Protein AF-A0A316HLT1-F1 (afdb_monomer_lite)

Secondary structure (DSSP, 8-state):
--HHHHHHHHHHHHHHHHHHHHHHHHHHHHHHHTSTTS-HHHHHHHHHHHHHHHHHHTT-HHHHHHTS-HHHHHHHHHHTT--S---HHHHHHT--SS-SSTTSSS------

pLDDT: mean 83.2, std 17.55, range [39.53, 98.31]

Structure (mmCIF, N/CA/C/O backbone):
data_AF-A0A316HLT1-F1
#
_entry.id   AF-A0A316HLT1-F1
#
loop_
_atom_site.group_PDB
_atom_site.id
_atom_site.type_symbol
_atom_site.label_atom_id
_atom_site.label_alt_id
_atom_site.label_comp_id
_atom_site.label_asym_id
_atom_site.label_entity_id
_atom_site.label_seq_id
_atom_site.pdbx_PDB_ins_code
_atom_site.Cartn_x
_atom_site.Cartn_y
_atom_site.Cartn_z
_atom_site.occupancy
_atom_site.B_iso_or_equiv
_atom_site.auth_seq_id
_atom_site.auth_comp_id
_atom_site.auth_asym_id
_atom_site.auth_atom_id
_atom_site.pdbx_PDB_model_num
ATOM 1 N N . MET A 1 1 ? 19.687 -13.372 -23.564 1.00 59.62 1 MET A N 1
ATOM 2 C CA . MET A 1 1 ? 18.505 -12.841 -22.851 1.00 59.62 1 MET A CA 1
ATOM 3 C C . MET A 1 1 ? 18.737 -11.346 -22.717 1.00 59.62 1 MET A C 1
ATOM 5 O O . MET A 1 1 ? 19.839 -10.997 -22.316 1.00 59.62 1 MET A O 1
ATOM 9 N N . SER A 1 2 ? 17.829 -10.488 -23.191 1.00 80.56 2 SER A N 1
ATOM 10 C CA . SER A 1 2 ? 18.039 -9.032 -23.139 1.00 80.56 2 SER A CA 1
ATOM 11 C C . SER A 1 2 ? 17.983 -8.531 -21.693 1.00 80.56 2 SER A C 1
ATOM 13 O O . SER A 1 2 ? 17.248 -9.095 -20.883 1.00 80.56 2 SER A O 1
ATOM 15 N N . ASP A 1 3 ? 18.750 -7.485 -21.382 1.00 82.88 3 ASP A N 1
ATOM 16 C CA . ASP A 1 3 ? 18.787 -6.851 -20.053 1.00 82.88 3 ASP A CA 1
ATOM 17 C C . ASP A 1 3 ? 17.379 -6.413 -19.604 1.00 82.88 3 ASP A C 1
ATOM 19 O O . ASP A 1 3 ? 16.953 -6.685 -18.484 1.00 82.88 3 ASP A O 1
ATOM 23 N N . ASP A 1 4 ? 16.581 -5.901 -20.545 1.00 83.25 4 ASP A N 1
ATOM 24 C CA . ASP A 1 4 ? 15.175 -5.546 -20.333 1.00 83.25 4 ASP A CA 1
ATOM 25 C C . ASP A 1 4 ? 14.346 -6.689 -19.729 1.00 83.25 4 ASP A C 1
ATOM 27 O O . ASP A 1 4 ? 13.544 -6.464 -18.823 1.00 83.25 4 ASP A O 1
ATOM 31 N N . PHE A 1 5 ? 14.531 -7.929 -20.199 1.00 86.69 5 PHE A N 1
ATOM 32 C CA . PHE A 1 5 ? 13.765 -9.070 -19.692 1.00 86.69 5 PHE A CA 1
ATOM 33 C C . PHE A 1 5 ? 14.076 -9.346 -18.218 1.00 86.69 5 PHE A C 1
ATOM 35 O O . PHE A 1 5 ? 13.162 -9.628 -17.440 1.00 86.69 5 PHE A O 1
ATOM 42 N N . LEU A 1 6 ? 15.350 -9.244 -17.825 1.00 86.06 6 LEU A N 1
ATOM 43 C CA . LEU A 1 6 ? 15.760 -9.414 -16.432 1.00 86.06 6 LEU A CA 1
ATOM 44 C C . LEU A 1 6 ? 15.122 -8.336 -15.551 1.00 86.06 6 LEU A C 1
ATOM 46 O O . LEU A 1 6 ? 14.538 -8.672 -14.525 1.00 86.06 6 LEU A O 1
ATOM 50 N N . ARG A 1 7 ? 15.113 -7.073 -15.998 1.00 82.62 7 ARG A N 1
ATOM 51 C CA . ARG A 1 7 ? 14.468 -5.966 -15.269 1.00 82.62 7 ARG A CA 1
ATOM 52 C C . ARG A 1 7 ? 12.968 -6.151 -15.103 1.00 82.62 7 ARG A C 1
ATOM 54 O O . ARG A 1 7 ? 12.434 -5.916 -14.020 1.00 82.62 7 ARG A O 1
ATOM 61 N N . TYR A 1 8 ? 12.277 -6.617 -16.142 1.00 87.56 8 TYR A N 1
ATOM 62 C CA . TYR A 1 8 ? 10.859 -6.951 -16.018 1.00 87.56 8 TYR A CA 1
ATOM 63 C C . TYR A 1 8 ? 10.627 -8.090 -15.022 1.00 87.56 8 TYR A C 1
ATOM 65 O O . TYR A 1 8 ? 9.701 -8.002 -14.219 1.00 87.56 8 TYR A O 1
ATOM 73 N N . SER A 1 9 ? 11.467 -9.128 -15.032 1.00 89.69 9 SER A N 1
ATOM 74 C CA . SER A 1 9 ? 11.379 -10.222 -14.059 1.00 89.69 9 SER A CA 1
ATOM 75 C C . SER A 1 9 ? 11.597 -9.724 -12.627 1.00 89.69 9 SER A C 1
ATOM 77 O O . SER A 1 9 ? 10.781 -10.010 -11.755 1.00 89.69 9 SER A O 1
ATOM 79 N N . GLU A 1 10 ? 12.642 -8.927 -12.391 1.00 88.31 10 GLU A N 1
ATOM 80 C CA . GLU A 1 10 ? 12.946 -8.331 -11.082 1.00 88.31 10 GLU A CA 1
ATOM 81 C C . GLU A 1 10 ? 11.789 -7.462 -10.573 1.00 88.31 10 GLU A C 1
ATOM 83 O O . GLU A 1 10 ? 11.400 -7.546 -9.408 1.00 88.31 10 GLU A O 1
ATOM 88 N N . ALA A 1 11 ? 11.188 -6.662 -11.454 1.00 88.50 11 ALA A N 1
ATOM 89 C CA . ALA A 1 11 ? 10.039 -5.836 -11.112 1.00 88.50 11 ALA A CA 1
ATOM 90 C C . ALA A 1 11 ? 8.796 -6.660 -10.760 1.00 88.50 11 ALA A C 1
ATOM 92 O O . ALA A 1 11 ? 8.056 -6.302 -9.843 1.00 88.50 11 ALA A O 1
ATOM 93 N N . LEU A 1 12 ? 8.547 -7.761 -11.475 1.00 91.38 12 LEU A N 1
ATOM 94 C CA . LEU A 1 12 ? 7.443 -8.669 -11.165 1.00 91.38 12 LEU A CA 1
ATOM 95 C C . LEU A 1 12 ? 7.646 -9.350 -9.807 1.00 91.38 12 LEU A C 1
ATOM 97 O O . LEU A 1 12 ? 6.695 -9.424 -9.023 1.00 91.38 12 LEU A O 1
ATOM 101 N N . ASP A 1 13 ? 8.873 -9.777 -9.505 1.00 93.31 13 ASP A N 1
ATOM 102 C CA . ASP A 1 13 ? 9.231 -10.328 -8.197 1.00 93.31 13 ASP A CA 1
ATOM 103 C C . ASP A 1 13 ? 9.024 -9.295 -7.085 1.00 93.31 13 ASP A C 1
ATOM 105 O O . ASP A 1 13 ? 8.455 -9.612 -6.038 1.00 93.31 13 ASP A O 1
ATOM 109 N N . GLU A 1 14 ? 9.418 -8.043 -7.315 1.00 91.75 14 GLU A N 1
ATOM 110 C CA . GLU A 1 14 ? 9.226 -6.964 -6.349 1.00 91.75 14 GLU A CA 1
ATOM 111 C C . GLU A 1 14 ? 7.741 -6.657 -6.115 1.00 91.75 14 GLU A C 1
ATOM 113 O O . GLU A 1 14 ? 7.287 -6.592 -4.971 1.00 91.75 14 GLU A O 1
ATOM 118 N N . ILE A 1 15 ? 6.933 -6.583 -7.179 1.00 93.00 15 ILE A N 1
ATOM 119 C CA . ILE A 1 15 ? 5.473 -6.442 -7.066 1.00 93.00 15 ILE A CA 1
ATOM 120 C C . ILE A 1 15 ? 4.882 -7.603 -6.256 1.00 93.00 15 ILE A C 1
ATOM 122 O O . ILE A 1 15 ? 3.998 -7.391 -5.419 1.00 93.00 15 ILE A O 1
ATOM 126 N N . TRP A 1 16 ? 5.353 -8.831 -6.475 1.00 94.12 16 TRP A N 1
ATOM 127 C CA . TRP A 1 16 ? 4.905 -9.991 -5.710 1.00 94.12 16 TRP A CA 1
ATOM 128 C C . TRP A 1 16 ? 5.277 -9.886 -4.224 1.00 94.12 16 TRP A C 1
ATOM 130 O O . TRP A 1 16 ? 4.423 -10.140 -3.366 1.00 94.12 16 TRP A O 1
ATOM 140 N N . ARG A 1 17 ? 6.500 -9.449 -3.894 1.00 96.62 17 ARG A N 1
ATOM 141 C CA . ARG A 1 17 ? 6.930 -9.212 -2.503 1.00 96.62 17 ARG A CA 1
ATOM 142 C C . ARG A 1 17 ? 6.082 -8.137 -1.826 1.00 96.62 17 ARG A C 1
ATOM 144 O O . ARG A 1 17 ? 5.570 -8.381 -0.734 1.00 96.62 17 ARG A O 1
ATOM 151 N N . LEU A 1 18 ? 5.850 -7.005 -2.491 1.00 95.38 18 LEU A N 1
ATOM 152 C CA . LEU A 1 18 ? 5.008 -5.918 -1.978 1.00 95.38 18 LEU A CA 1
ATOM 153 C C . LEU A 1 18 ? 3.576 -6.391 -1.695 1.00 95.38 18 LEU A C 1
ATOM 155 O O . LEU A 1 18 ? 3.003 -6.069 -0.654 1.00 95.38 18 LEU A O 1
ATOM 159 N N . ARG A 1 19 ? 2.998 -7.212 -2.580 1.00 97.25 19 ARG A N 1
ATOM 160 C CA . ARG A 1 19 ? 1.665 -7.799 -2.364 1.00 97.25 19 ARG A CA 1
ATOM 161 C C . ARG A 1 19 ? 1.624 -8.700 -1.134 1.00 97.25 19 ARG A C 1
ATOM 163 O O . ARG A 1 19 ? 0.667 -8.624 -0.362 1.00 97.25 19 ARG A O 1
ATOM 170 N N . ARG A 1 20 ? 2.650 -9.531 -0.927 1.00 97.88 20 ARG A N 1
ATOM 171 C CA . ARG A 1 20 ? 2.759 -10.373 0.275 1.00 97.88 20 ARG A CA 1
ATOM 172 C C . ARG A 1 20 ? 2.895 -9.539 1.542 1.00 97.88 20 ARG A C 1
ATOM 174 O O . ARG A 1 20 ? 2.230 -9.852 2.526 1.00 97.88 20 ARG A O 1
ATOM 181 N N . LEU A 1 21 ? 3.702 -8.481 1.501 1.00 98.00 21 LEU A N 1
ATOM 182 C CA . LEU A 1 21 ? 3.875 -7.568 2.626 1.00 98.00 21 LEU A CA 1
ATOM 183 C C . LEU A 1 21 ? 2.547 -6.898 3.003 1.00 98.00 21 LEU A C 1
ATOM 185 O O . LEU A 1 21 ? 2.131 -6.973 4.152 1.00 98.00 21 LEU A O 1
ATOM 189 N N . LEU A 1 22 ? 1.817 -6.347 2.029 1.00 97.44 22 LEU A N 1
ATOM 190 C CA . LEU A 1 22 ? 0.502 -5.737 2.263 1.00 97.44 22 LEU A CA 1
ATOM 191 C C . LEU A 1 22 ? -0.516 -6.723 2.850 1.00 97.44 22 LEU A C 1
ATOM 193 O O . LEU A 1 22 ? -1.297 -6.357 3.729 1.00 97.44 22 LEU A O 1
ATOM 197 N N . ALA A 1 23 ? -0.520 -7.975 2.382 1.00 98.06 23 ALA A N 1
ATOM 198 C CA . ALA A 1 23 ? -1.378 -9.013 2.949 1.00 98.06 23 ALA A CA 1
ATOM 199 C C . ALA A 1 23 ? -1.015 -9.317 4.412 1.00 98.06 23 ALA A C 1
ATOM 201 O O . ALA A 1 23 ? -1.909 -9.461 5.244 1.00 98.06 23 ALA A O 1
ATOM 202 N N . HIS A 1 24 ? 0.280 -9.387 4.726 1.00 98.31 24 HIS A N 1
ATOM 203 C CA . HIS A 1 24 ? 0.762 -9.615 6.084 1.00 98.31 24 HIS A CA 1
ATOM 204 C C . HIS A 1 24 ? 0.391 -8.463 7.029 1.00 98.31 24 HIS A C 1
ATOM 206 O O . HIS A 1 24 ? -0.200 -8.707 8.080 1.00 98.31 24 HIS A O 1
ATOM 212 N N . GLU A 1 25 ? 0.637 -7.216 6.621 1.00 98.25 25 GLU A N 1
ATOM 213 C CA . GLU A 1 25 ? 0.277 -6.021 7.396 1.00 98.25 25 GLU A CA 1
ATOM 214 C C . GLU A 1 25 ? -1.233 -5.933 7.656 1.00 98.25 25 GLU A C 1
ATOM 216 O O . GLU A 1 25 ? -1.670 -5.585 8.753 1.00 98.25 25 GLU A O 1
ATOM 221 N N . ALA A 1 26 ? -2.063 -6.331 6.686 1.00 98.06 26 ALA A N 1
ATOM 222 C CA . ALA A 1 26 ? -3.507 -6.422 6.890 1.00 98.06 26 ALA A CA 1
ATOM 223 C C . ALA A 1 26 ? -3.888 -7.388 8.019 1.00 98.06 26 ALA A C 1
ATOM 225 O O . ALA A 1 26 ? -4.760 -7.058 8.823 1.00 98.06 26 ALA A O 1
ATOM 226 N N . CYS A 1 27 ? -3.222 -8.542 8.115 1.00 98.00 27 CYS A N 1
ATOM 227 C CA . CYS A 1 27 ? -3.435 -9.484 9.213 1.00 98.00 27 CYS A CA 1
ATOM 228 C C . CYS A 1 27 ? -2.988 -8.904 10.564 1.00 98.00 27 CYS A C 1
ATOM 230 O O . CYS A 1 27 ? -3.668 -9.111 11.567 1.00 98.00 27 CYS A O 1
ATOM 232 N N . ILE A 1 28 ? -1.884 -8.149 10.603 1.00 97.94 28 ILE A N 1
ATOM 233 C CA . ILE A 1 28 ? -1.403 -7.500 11.833 1.00 97.94 28 ILE A CA 1
ATOM 234 C C . ILE A 1 28 ? -2.425 -6.477 12.346 1.00 97.94 28 ILE A C 1
ATOM 236 O O . ILE A 1 28 ? -2.796 -6.505 13.520 1.00 97.94 28 ILE A O 1
ATOM 240 N N . ILE A 1 29 ? -2.923 -5.584 11.482 1.00 96.62 29 ILE A N 1
ATOM 241 C CA . ILE A 1 29 ? -3.923 -4.585 11.896 1.00 96.62 29 ILE A CA 1
ATOM 242 C C . ILE A 1 29 ? -5.230 -5.262 12.327 1.00 96.62 29 ILE A C 1
ATOM 244 O O . ILE A 1 29 ? -5.832 -4.854 13.320 1.00 96.62 29 ILE A O 1
ATOM 248 N N . GLU A 1 30 ? -5.656 -6.317 11.633 1.00 97.19 30 GLU A N 1
ATOM 249 C CA . GLU A 1 30 ? -6.835 -7.093 12.029 1.00 97.19 30 GLU A CA 1
ATOM 250 C C . GLU A 1 30 ? -6.666 -7.723 13.419 1.00 97.19 30 GLU A C 1
ATOM 252 O O . GLU A 1 30 ? -7.582 -7.651 14.240 1.00 97.19 30 GLU A O 1
ATOM 257 N N . ALA A 1 31 ? -5.479 -8.244 13.741 1.00 96.62 31 ALA A N 1
ATOM 258 C CA . ALA A 1 31 ? -5.178 -8.737 15.082 1.00 96.62 31 ALA A CA 1
ATOM 259 C C . ALA A 1 31 ? -5.275 -7.621 16.141 1.00 96.62 31 ALA A C 1
ATOM 261 O O . ALA A 1 31 ? -5.840 -7.839 17.216 1.00 96.62 31 ALA A O 1
ATOM 262 N N . HIS A 1 32 ? -4.814 -6.401 15.831 1.00 95.31 32 HIS A N 1
ATOM 263 C CA . HIS A 1 32 ? -4.959 -5.251 16.731 1.00 95.31 32 HIS A CA 1
ATOM 264 C C . HIS A 1 32 ? -6.424 -4.878 17.003 1.00 95.31 32 HIS A C 1
ATOM 266 O O . HIS A 1 32 ? -6.746 -4.480 18.123 1.00 95.31 32 HIS A O 1
ATOM 272 N N . LEU A 1 33 ? -7.333 -5.046 16.034 1.00 94.81 33 LEU A N 1
ATOM 273 C CA . LEU A 1 33 ? -8.772 -4.811 16.235 1.00 94.81 33 LEU A CA 1
ATOM 274 C C . LEU A 1 33 ? -9.412 -5.775 17.245 1.00 94.81 33 LEU A C 1
ATOM 276 O O . LEU A 1 33 ? -10.452 -5.453 17.836 1.00 94.81 33 LEU A O 1
ATOM 280 N N . GLY A 1 34 ? -8.805 -6.944 17.448 1.00 92.25 34 GLY A N 1
ATOM 281 C CA . GLY A 1 34 ? -9.215 -7.919 18.457 1.00 92.25 34 GLY A CA 1
ATOM 282 C C . GLY A 1 34 ? -8.834 -7.530 19.890 1.00 92.25 34 GLY A C 1
ATOM 283 O O . GLY A 1 34 ? -9.363 -8.109 20.840 1.00 92.25 34 GLY A O 1
ATOM 284 N N . LEU A 1 35 ? -7.948 -6.545 20.079 1.00 95.56 35 LEU A N 1
ATOM 285 C CA . LEU A 1 35 ? -7.528 -6.108 21.409 1.00 95.56 35 LEU A CA 1
ATOM 286 C C . LEU A 1 35 ? -8.657 -5.358 22.123 1.00 95.56 35 LEU A C 1
ATOM 288 O O . LEU A 1 35 ? -9.264 -4.437 21.577 1.00 95.56 35 LEU A O 1
ATOM 292 N N . LYS A 1 36 ? -8.885 -5.690 23.401 1.00 93.56 36 LYS A N 1
ATOM 293 C CA . LYS A 1 36 ? -9.896 -5.022 24.247 1.00 93.56 36 LYS A CA 1
ATOM 294 C C . LYS A 1 36 ? -9.670 -3.514 24.377 1.00 93.56 36 LYS A C 1
ATOM 296 O O . LYS A 1 36 ? -10.622 -2.765 24.561 1.00 93.56 36 LYS A O 1
ATOM 301 N N . THR A 1 37 ? -8.416 -3.078 24.300 1.00 95.56 37 THR A N 1
ATOM 302 C CA . THR A 1 37 ? -8.007 -1.674 24.417 1.00 95.56 37 THR A CA 1
ATOM 303 C C . THR A 1 37 ? -8.159 -0.893 23.115 1.00 95.56 37 THR A C 1
ATOM 305 O O . THR A 1 37 ? -7.963 0.322 23.119 1.00 95.56 37 THR A O 1
ATOM 308 N N . PHE A 1 38 ? -8.505 -1.546 21.999 1.00 94.56 38 PHE A N 1
ATOM 309 C CA . PHE A 1 38 ? -8.609 -0.865 20.718 1.00 94.56 38 PHE A CA 1
ATOM 310 C C . PHE A 1 38 ? -9.802 0.114 20.711 1.00 94.56 38 PHE A C 1
ATOM 312 O O . PHE A 1 38 ? -10.948 -0.313 20.897 1.00 94.56 38 PHE A O 1
ATOM 319 N N . PRO A 1 39 ? -9.588 1.421 20.460 1.00 94.88 39 PRO A N 1
ATOM 320 C CA . PRO A 1 39 ? -10.659 2.411 20.521 1.00 94.88 39 PRO A CA 1
ATOM 321 C C . PRO A 1 39 ? -11.762 2.156 19.486 1.00 94.88 39 PRO A C 1
ATOM 323 O O . PRO A 1 39 ? -11.502 2.103 18.282 1.00 94.88 39 PRO A O 1
ATOM 326 N N . ARG A 1 40 ? -13.023 2.089 19.936 1.00 93.25 40 ARG A N 1
ATOM 327 C CA . ARG A 1 40 ? -14.185 1.869 19.052 1.00 93.25 40 ARG A CA 1
ATOM 328 C C . ARG A 1 40 ? -14.299 2.931 17.953 1.00 93.25 40 ARG A C 1
ATOM 330 O O . ARG A 1 40 ? -14.619 2.587 16.823 1.00 93.25 40 ARG A O 1
ATOM 337 N N . SER A 1 41 ? -13.971 4.188 18.259 1.00 95.94 41 SER A N 1
ATOM 338 C CA . SER A 1 41 ? -14.019 5.308 17.306 1.00 95.94 41 SER A CA 1
ATOM 339 C C . SER A 1 41 ? -13.024 5.196 16.148 1.00 95.94 41 SER A C 1
ATOM 341 O O . SER A 1 41 ? -13.217 5.840 15.124 1.00 95.94 41 SER A O 1
ATOM 343 N N . ARG A 1 42 ? -11.961 4.391 16.282 1.00 94.44 42 ARG A N 1
ATOM 344 C CA . ARG A 1 42 ? -10.937 4.203 15.239 1.00 94.44 42 ARG A CA 1
ATOM 345 C C . ARG A 1 42 ? -11.107 2.900 14.457 1.00 94.44 42 ARG A C 1
ATOM 347 O O . ARG A 1 42 ? -10.358 2.659 13.514 1.00 94.44 42 ARG A O 1
ATOM 354 N N . ARG A 1 43 ? -12.070 2.060 14.851 1.00 95.44 43 ARG A N 1
ATOM 355 C CA . ARG A 1 43 ? -12.265 0.714 14.296 1.00 95.44 43 ARG A CA 1
ATOM 356 C C . ARG A 1 43 ? -12.616 0.759 12.816 1.00 95.44 43 ARG A C 1
ATOM 358 O O . ARG A 1 43 ? -11.947 0.104 12.031 1.00 95.44 43 ARG A O 1
ATOM 365 N N . GLU A 1 44 ? -13.567 1.605 12.439 1.00 95.12 44 GLU A N 1
ATOM 366 C CA . GLU A 1 44 ? -13.984 1.751 11.042 1.00 95.12 44 GLU A CA 1
ATOM 367 C C . GLU A 1 44 ? -12.814 2.167 10.133 1.00 95.12 44 GLU A C 1
A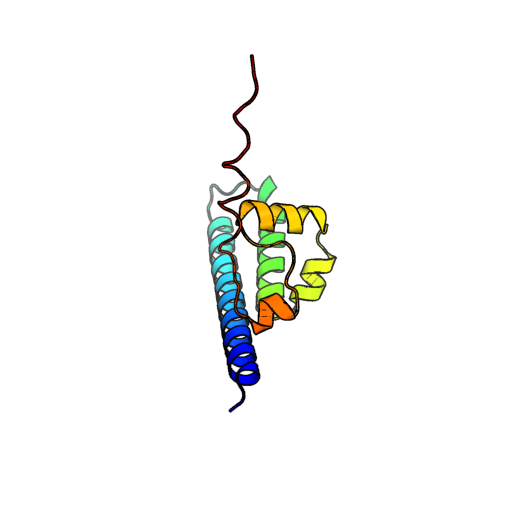TOM 369 O O . GLU A 1 44 ? -12.604 1.593 9.069 1.00 95.12 44 GLU A O 1
ATOM 374 N N . ILE A 1 45 ? -11.986 3.116 10.581 1.00 94.44 45 ILE A N 1
ATOM 375 C CA . ILE A 1 45 ? -10.818 3.585 9.818 1.00 94.44 45 ILE A CA 1
ATOM 376 C C . ILE A 1 45 ? -9.810 2.446 9.608 1.00 94.44 45 ILE A C 1
ATOM 378 O O . ILE A 1 45 ? -9.279 2.275 8.507 1.00 94.44 45 ILE A O 1
ATOM 382 N N . ALA A 1 46 ? -9.552 1.655 10.651 1.00 95.88 46 ALA A N 1
ATOM 383 C CA . ALA A 1 46 ? -8.657 0.505 10.578 1.00 95.88 46 ALA A CA 1
ATOM 384 C C . ALA A 1 46 ? -9.222 -0.612 9.682 1.00 95.88 46 ALA A C 1
ATOM 386 O O . ALA A 1 46 ? -8.484 -1.167 8.871 1.00 95.88 46 ALA A O 1
ATOM 387 N N . GLU A 1 47 ? -10.527 -0.888 9.735 1.00 96.50 47 GLU A N 1
ATOM 388 C CA . GLU A 1 47 ? -11.202 -1.830 8.828 1.00 96.50 47 GLU A CA 1
ATOM 389 C C . GLU A 1 47 ? -11.100 -1.377 7.363 1.00 96.50 47 GLU A C 1
ATOM 391 O O . GLU A 1 47 ? -10.768 -2.170 6.478 1.00 96.50 47 GLU A O 1
ATOM 396 N N . GLN A 1 48 ? -11.288 -0.082 7.093 1.00 94.69 48 GLN A N 1
ATOM 397 C CA . GLN A 1 48 ? -11.065 0.485 5.762 1.00 94.69 48 GLN A CA 1
ATOM 398 C C . GLN A 1 48 ? -9.602 0.327 5.312 1.00 94.69 48 GLN A C 1
ATOM 400 O O . GLN A 1 48 ? -9.345 0.020 4.146 1.00 94.69 48 GLN A O 1
ATOM 405 N N . GLN A 1 49 ? -8.631 0.504 6.215 1.00 94.88 49 GLN A N 1
ATOM 406 C CA . GLN A 1 49 ? -7.211 0.304 5.914 1.00 94.88 49 GLN A CA 1
ATOM 407 C C . GLN A 1 49 ? -6.896 -1.162 5.589 1.00 94.88 49 GLN A C 1
ATOM 409 O O . GLN A 1 49 ? -6.251 -1.427 4.573 1.00 94.88 49 GLN A O 1
ATOM 414 N N . ILE A 1 50 ? -7.406 -2.108 6.386 1.00 96.94 50 ILE A N 1
ATOM 415 C CA . ILE A 1 50 ? -7.305 -3.553 6.131 1.00 96.94 50 ILE A CA 1
ATOM 416 C C . ILE A 1 50 ? -7.858 -3.879 4.740 1.00 96.94 50 ILE A C 1
ATOM 418 O O . ILE A 1 50 ? -7.197 -4.551 3.947 1.00 96.94 50 ILE A O 1
ATOM 422 N N . ASN A 1 51 ? -9.038 -3.353 4.403 1.00 95.69 51 ASN A N 1
ATOM 423 C CA . ASN A 1 51 ? -9.665 -3.590 3.106 1.00 95.69 51 ASN A CA 1
ATOM 424 C C . ASN A 1 51 ? -8.838 -3.032 1.939 1.00 95.69 51 ASN A C 1
ATOM 426 O O . ASN A 1 51 ? -8.660 -3.732 0.939 1.00 95.69 51 ASN A O 1
ATOM 430 N N . ARG A 1 52 ? -8.276 -1.821 2.062 1.00 94.88 52 ARG A N 1
ATOM 431 C CA . ARG A 1 52 ? -7.372 -1.253 1.044 1.00 94.88 52 ARG A CA 1
ATOM 432 C C . ARG A 1 52 ? -6.127 -2.119 0.844 1.00 94.88 52 ARG A C 1
ATOM 434 O O . ARG A 1 52 ? -5.807 -2.450 -0.296 1.00 94.88 52 ARG A O 1
ATOM 441 N N . MET A 1 53 ? -5.474 -2.551 1.925 1.00 95.88 53 MET A N 1
ATOM 442 C CA . MET A 1 53 ? -4.288 -3.416 1.844 1.00 95.88 53 MET A CA 1
ATOM 443 C C . MET A 1 53 ? -4.615 -4.775 1.211 1.00 95.88 53 MET A C 1
ATOM 445 O O . MET A 1 53 ? -3.916 -5.210 0.298 1.00 95.88 53 MET A O 1
ATOM 449 N N . ARG A 1 54 ? -5.733 -5.408 1.595 1.00 97.12 54 ARG A N 1
ATOM 450 C CA . ARG A 1 54 ? -6.206 -6.671 0.994 1.00 97.12 54 ARG A CA 1
ATOM 451 C C . ARG A 1 54 ? -6.555 -6.536 -0.488 1.00 97.12 54 ARG A C 1
ATOM 453 O O . ARG A 1 54 ? -6.364 -7.481 -1.252 1.00 97.12 54 ARG A O 1
ATOM 460 N N . ARG A 1 55 ? -7.121 -5.405 -0.921 1.00 95.44 55 ARG A N 1
ATOM 461 C CA . ARG A 1 55 ? -7.389 -5.133 -2.346 1.00 95.44 55 ARG A CA 1
ATOM 462 C C . ARG A 1 55 ? -6.087 -4.945 -3.126 1.00 95.44 55 ARG A C 1
ATOM 464 O O . ARG A 1 55 ? -5.888 -5.622 -4.132 1.00 95.44 55 ARG A O 1
ATOM 471 N N . ALA A 1 56 ? -5.166 -4.126 -2.618 1.00 94.62 56 ALA A N 1
ATOM 472 C CA . ALA A 1 56 ? -3.862 -3.908 -3.241 1.00 94.62 56 ALA A CA 1
ATOM 473 C C . ALA A 1 56 ? -3.037 -5.207 -3.344 1.00 94.62 56 ALA A C 1
ATOM 475 O O . ALA A 1 56 ? -2.485 -5.501 -4.405 1.00 94.62 56 ALA A O 1
ATOM 476 N N . ALA A 1 57 ? -3.045 -6.046 -2.302 1.00 96.50 57 ALA A N 1
ATOM 477 C CA . ALA A 1 57 ? -2.395 -7.359 -2.302 1.00 96.50 57 ALA A CA 1
ATOM 478 C C . ALA A 1 57 ? -2.928 -8.308 -3.395 1.00 96.50 57 ALA A C 1
ATOM 480 O O . ALA A 1 57 ? -2.174 -9.104 -3.949 1.00 96.50 57 ALA A O 1
ATOM 481 N N . ARG A 1 58 ? -4.214 -8.198 -3.758 1.00 95.75 58 ARG A N 1
ATOM 482 C CA . ARG A 1 58 ? -4.843 -8.975 -4.844 1.00 95.75 58 ARG A CA 1
ATOM 483 C C . ARG A 1 58 ? -4.569 -8.415 -6.244 1.00 95.75 58 ARG A C 1
ATOM 485 O O . ARG A 1 58 ? -5.012 -8.996 -7.227 1.00 95.75 58 ARG A O 1
ATOM 492 N N . GLY A 1 59 ? -3.838 -7.305 -6.348 1.00 92.81 59 GLY A N 1
ATOM 493 C CA . GLY A 1 59 ? -3.560 -6.632 -7.615 1.00 92.81 59 GLY A CA 1
ATOM 494 C C . GLY A 1 59 ? -4.588 -5.575 -8.014 1.00 92.81 59 GLY A C 1
ATOM 495 O O . GLY A 1 59 ? -4.430 -4.967 -9.066 1.00 92.81 59 GLY A O 1
ATOM 496 N N . ASP A 1 60 ? -5.571 -5.274 -7.161 1.00 92.81 60 ASP A N 1
ATOM 497 C CA . ASP A 1 60 ? -6.537 -4.185 -7.372 1.00 92.81 60 ASP A CA 1
ATOM 498 C C . ASP A 1 60 ? -5.986 -2.827 -6.885 1.00 92.81 60 ASP A C 1
ATOM 500 O O . ASP A 1 60 ? -6.686 -1.987 -6.318 1.00 92.81 60 ASP A O 1
ATOM 504 N N . ALA A 1 61 ? -4.678 -2.615 -7.056 1.00 86.44 61 ALA A N 1
ATOM 505 C CA . ALA A 1 61 ? -4.002 -1.408 -6.588 1.00 86.44 61 ALA A CA 1
ATOM 506 C C . ALA A 1 61 ? -4.505 -0.156 -7.319 1.00 86.44 61 ALA A C 1
ATOM 508 O O . ALA A 1 61 ? -4.594 0.903 -6.712 1.00 86.44 61 ALA A O 1
ATOM 509 N N . LYS A 1 62 ? -4.895 -0.280 -8.596 1.00 85.12 62 LYS A N 1
ATOM 510 C CA . LYS A 1 62 ? -5.413 0.832 -9.404 1.00 85.12 62 LYS A CA 1
ATOM 511 C C . LYS A 1 62 ? -6.708 1.407 -8.826 1.00 85.12 62 LYS A C 1
ATOM 513 O O . LYS A 1 62 ? -6.819 2.620 -8.694 1.00 85.12 62 LYS A O 1
ATOM 518 N N . ALA A 1 63 ? -7.669 0.562 -8.456 1.00 81.75 63 ALA A N 1
ATOM 519 C CA . ALA A 1 63 ? -8.918 1.053 -7.885 1.00 81.75 63 ALA A CA 1
ATOM 520 C C . ALA A 1 63 ? -8.702 1.630 -6.478 1.00 81.75 63 ALA A C 1
ATOM 522 O O . ALA A 1 63 ? -9.204 2.709 -6.188 1.00 81.75 63 ALA A O 1
ATOM 523 N N . VAL A 1 64 ? -7.868 0.988 -5.646 1.00 84.62 64 VAL A N 1
ATOM 524 C CA . VAL A 1 64 ? -7.469 1.547 -4.338 1.00 84.62 64 VAL A CA 1
ATOM 525 C C . VAL A 1 64 ? -6.782 2.906 -4.491 1.00 84.62 64 VAL A C 1
ATOM 527 O O . VAL A 1 64 ? -6.998 3.796 -3.677 1.00 84.62 64 VAL A O 1
ATOM 530 N N . HIS A 1 65 ? -5.959 3.071 -5.525 1.00 82.56 65 HIS A N 1
ATOM 531 C CA . HIS A 1 65 ? -5.246 4.309 -5.808 1.00 82.56 65 HIS A CA 1
ATOM 532 C C . HIS A 1 65 ? -6.192 5.444 -6.217 1.00 82.56 65 HIS A C 1
ATOM 534 O O . HIS A 1 65 ? -6.002 6.565 -5.762 1.00 82.56 65 HIS A O 1
ATOM 540 N N . TYR A 1 66 ? -7.218 5.182 -7.036 1.00 81.38 66 TYR A N 1
ATOM 541 C CA . TYR A 1 66 ? -8.207 6.208 -7.400 1.00 81.38 66 TYR A CA 1
ATOM 542 C C . TYR A 1 66 ? -9.082 6.658 -6.227 1.00 81.38 66 TYR A C 1
ATOM 544 O O . TYR A 1 66 ? -9.539 7.797 -6.218 1.00 81.38 66 TYR A O 1
ATOM 552 N N . ASP A 1 67 ? -9.275 5.794 -5.230 1.00 82.19 67 ASP A N 1
ATOM 553 C CA . ASP A 1 67 ? -10.025 6.122 -4.014 1.00 82.19 67 ASP A CA 1
ATOM 554 C C . ASP A 1 67 ? -9.241 7.071 -3.072 1.00 82.19 67 ASP A C 1
ATOM 556 O O . ASP A 1 67 ? -9.781 7.535 -2.064 1.00 82.19 67 ASP A O 1
ATOM 560 N N . ILE A 1 68 ? -7.961 7.358 -3.356 1.00 85.88 68 ILE A N 1
ATOM 561 C CA . ILE A 1 68 ? -7.080 8.172 -2.509 1.00 85.88 68 ILE A CA 1
ATOM 562 C C . ILE A 1 68 ? -6.665 9.450 -3.246 1.00 85.88 68 ILE A C 1
ATOM 564 O O . ILE A 1 68 ? -6.227 9.427 -4.391 1.00 85.88 68 ILE A O 1
ATOM 568 N N . ASP A 1 69 ? -6.732 10.584 -2.546 1.00 88.88 69 ASP A N 1
ATOM 569 C CA . ASP A 1 69 ? -6.185 11.855 -3.029 1.00 88.88 69 ASP A CA 1
ATOM 570 C C . ASP A 1 69 ? -4.680 11.725 -3.331 1.00 88.88 69 ASP A C 1
ATOM 572 O O . ASP A 1 69 ? -3.877 11.423 -2.441 1.00 88.88 69 ASP A O 1
ATOM 576 N N . HIS A 1 70 ? -4.292 12.012 -4.576 1.00 85.88 70 HIS A N 1
ATOM 577 C CA . HIS A 1 70 ? -2.906 11.989 -5.049 1.00 85.88 70 HIS A CA 1
ATOM 578 C C . HIS A 1 70 ? -1.943 12.790 -4.163 1.00 85.88 70 HIS A C 1
ATOM 580 O O . HIS A 1 70 ? -0.795 12.389 -3.991 1.00 85.88 70 HIS A O 1
ATOM 586 N N . ARG A 1 71 ? -2.394 13.889 -3.542 1.00 89.56 71 ARG A N 1
ATOM 587 C CA . ARG A 1 71 ? -1.554 14.673 -2.621 1.00 89.56 71 ARG A CA 1
ATOM 588 C C . ARG A 1 71 ? -1.145 13.863 -1.395 1.00 89.56 71 ARG A C 1
ATOM 590 O O . ARG A 1 71 ? -0.013 13.977 -0.935 1.00 89.56 71 ARG A O 1
ATOM 597 N N . LYS A 1 72 ? -2.049 13.022 -0.884 1.00 90.00 72 LYS A N 1
ATOM 598 C CA . LYS A 1 72 ? -1.772 12.134 0.253 1.00 90.00 72 LYS A CA 1
ATOM 599 C C . LYS A 1 72 ? -0.813 11.017 -0.135 1.00 90.00 72 LYS A C 1
ATOM 601 O O . LYS A 1 72 ? 0.027 10.650 0.678 1.00 90.00 72 LYS A O 1
ATOM 606 N N . LEU A 1 73 ? -0.923 10.504 -1.362 1.00 89.31 73 LEU A N 1
ATOM 607 C CA . LEU A 1 73 ? 0.008 9.506 -1.888 1.00 89.31 73 LEU A CA 1
ATOM 608 C C . LEU A 1 73 ? 1.415 10.093 -2.033 1.00 89.31 73 LEU A C 1
ATOM 610 O O . LEU A 1 73 ? 2.358 9.509 -1.513 1.00 89.31 73 LEU A O 1
ATOM 614 N N . ASN A 1 74 ? 1.552 11.280 -2.629 1.00 91.00 74 ASN A N 1
ATOM 615 C CA . ASN A 1 74 ? 2.847 11.954 -2.759 1.00 91.00 74 ASN A CA 1
ATOM 616 C C . ASN A 1 74 ? 3.474 12.252 -1.393 1.00 91.00 74 ASN A C 1
ATOM 618 O O . ASN A 1 74 ? 4.640 11.942 -1.175 1.00 91.00 74 ASN A O 1
ATOM 622 N N . TYR A 1 75 ? 2.681 12.758 -0.443 1.00 91.44 75 TYR A N 1
ATOM 623 C CA . TYR A 1 75 ? 3.141 12.960 0.930 1.00 91.44 75 TYR A CA 1
ATOM 624 C C . TYR A 1 75 ? 3.591 11.649 1.595 1.00 91.44 75 TYR A C 1
ATOM 626 O O . TYR A 1 75 ? 4.620 11.618 2.262 1.00 91.44 75 TYR A O 1
ATOM 634 N N . ALA A 1 76 ? 2.854 10.549 1.405 1.00 91.06 76 ALA A N 1
ATOM 635 C CA . ALA A 1 76 ? 3.246 9.245 1.939 1.00 91.06 76 ALA A CA 1
ATOM 636 C C . ALA A 1 76 ? 4.564 8.738 1.326 1.00 91.06 76 ALA A C 1
ATOM 638 O O . ALA A 1 76 ? 5.385 8.176 2.050 1.00 91.06 76 ALA A O 1
ATOM 639 N N . MET A 1 77 ? 4.790 8.975 0.029 1.00 92.06 77 MET A N 1
ATOM 640 C CA . MET A 1 77 ? 6.061 8.665 -0.635 1.00 92.06 77 MET A CA 1
ATOM 641 C C . MET A 1 77 ? 7.212 9.502 -0.064 1.00 92.06 77 MET A C 1
ATOM 643 O O . MET A 1 77 ? 8.262 8.943 0.244 1.00 92.06 77 MET A O 1
ATOM 647 N N . ASP A 1 78 ? 6.995 10.801 0.174 1.00 91.62 78 ASP A N 1
ATOM 648 C CA . ASP A 1 78 ? 7.995 11.680 0.796 1.00 91.62 78 ASP A CA 1
ATOM 649 C C . ASP A 1 78 ? 8.372 11.212 2.204 1.00 91.62 78 ASP A C 1
ATOM 651 O O . ASP A 1 78 ? 9.552 11.147 2.546 1.00 91.62 78 ASP A O 1
ATOM 655 N N . VAL A 1 79 ? 7.376 10.850 3.019 1.00 91.00 79 VAL A N 1
ATOM 656 C CA . VAL A 1 79 ? 7.591 10.313 4.373 1.00 91.00 79 VAL A CA 1
ATOM 657 C C . VAL A 1 79 ? 8.364 8.993 4.330 1.00 91.00 79 VAL A C 1
ATOM 659 O O . VAL A 1 79 ? 9.207 8.755 5.193 1.00 91.00 79 VAL A O 1
ATOM 662 N N . ALA A 1 80 ? 8.118 8.154 3.322 1.00 89.75 80 ALA A N 1
ATOM 663 C CA . ALA A 1 80 ? 8.854 6.911 3.103 1.00 89.75 80 ALA A CA 1
ATOM 664 C C . ALA A 1 80 ? 10.254 7.121 2.487 1.00 89.75 80 ALA A C 1
ATOM 666 O O . ALA A 1 80 ? 10.988 6.150 2.318 1.00 89.75 80 ALA A O 1
ATOM 667 N N . GLY A 1 81 ? 10.627 8.357 2.131 1.00 89.50 81 GLY A N 1
ATOM 668 C CA . GLY A 1 81 ? 11.883 8.662 1.440 1.00 89.50 81 GLY A CA 1
ATOM 669 C C . GLY A 1 81 ? 11.948 8.116 0.010 1.00 89.50 81 GLY A C 1
ATOM 670 O O . GLY A 1 81 ? 13.039 7.945 -0.527 1.00 89.50 81 GLY A O 1
ATOM 671 N N . ALA A 1 82 ? 10.799 7.822 -0.603 1.00 86.75 82 ALA A N 1
ATOM 672 C CA . ALA A 1 82 ? 10.689 7.202 -1.916 1.00 86.75 82 ALA A CA 1
ATOM 673 C C . ALA A 1 82 ? 10.366 8.239 -3.012 1.00 86.75 82 ALA A C 1
ATOM 675 O O . ALA A 1 82 ? 9.718 9.252 -2.745 1.00 86.75 82 ALA A O 1
ATOM 676 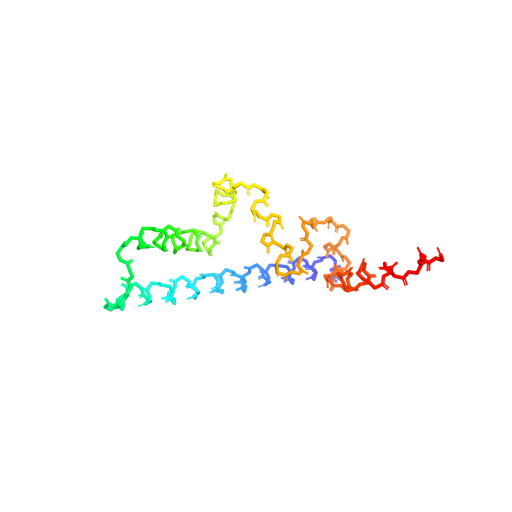N N . PRO A 1 83 ? 10.783 8.010 -4.271 1.00 86.12 83 PRO A N 1
ATOM 677 C CA . PRO A 1 83 ? 10.493 8.929 -5.365 1.00 86.12 83 PRO A CA 1
ATOM 678 C C . PRO A 1 83 ? 8.991 8.959 -5.676 1.00 86.12 83 PRO A C 1
ATOM 680 O O . PRO A 1 83 ? 8.346 7.920 -5.784 1.00 86.12 83 PRO A O 1
ATOM 683 N N . GLN A 1 84 ? 8.444 10.155 -5.899 1.00 86.62 84 GLN A N 1
ATOM 684 C CA . GLN A 1 84 ? 7.028 10.341 -6.255 1.00 86.62 84 GLN A CA 1
ATOM 685 C C . GLN A 1 84 ? 6.693 9.893 -7.689 1.00 86.62 84 GLN A C 1
ATOM 687 O O . GLN A 1 84 ? 5.526 9.781 -8.058 1.00 86.62 84 GLN A O 1
ATOM 692 N N . TH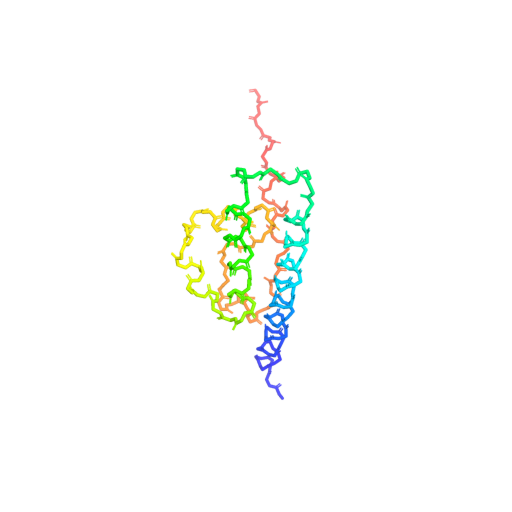R A 1 85 ? 7.710 9.661 -8.519 1.00 85.56 85 THR A N 1
ATOM 693 C CA . THR A 1 85 ? 7.563 9.291 -9.928 1.00 85.56 85 THR A CA 1
ATOM 694 C C . THR A 1 85 ? 8.477 8.128 -10.273 1.00 85.56 85 THR A C 1
ATOM 696 O O . THR A 1 85 ? 9.628 8.101 -9.839 1.00 85.56 85 THR A O 1
ATOM 699 N N . LEU A 1 86 ? 7.994 7.230 -11.129 1.00 83.75 86 LEU A N 1
ATOM 700 C CA . LEU A 1 86 ? 8.788 6.177 -11.753 1.00 83.75 86 LEU A CA 1
ATOM 701 C C . LEU A 1 86 ? 8.722 6.356 -13.272 1.00 83.75 86 LEU A C 1
ATOM 703 O O . LEU A 1 86 ? 7.716 6.041 -13.903 1.00 83.75 86 LEU A O 1
ATOM 707 N N . THR A 1 87 ? 9.779 6.908 -13.858 1.00 85.19 87 THR A N 1
ATOM 708 C CA . THR A 1 87 ? 9.905 7.040 -15.316 1.00 85.19 87 THR A CA 1
ATOM 709 C C . THR A 1 87 ? 10.413 5.737 -15.935 1.00 85.19 87 THR A C 1
ATOM 711 O O . THR A 1 87 ? 11.088 4.947 -15.275 1.00 85.19 87 THR A O 1
ATOM 714 N N . ALA A 1 88 ? 10.148 5.524 -17.227 1.00 78.50 88 ALA A N 1
ATOM 715 C CA . ALA A 1 88 ? 10.653 4.351 -17.948 1.00 78.50 88 ALA A CA 1
ATOM 716 C C . ALA A 1 88 ? 12.189 4.247 -17.888 1.00 78.50 88 ALA A C 1
ATOM 718 O O . ALA A 1 88 ? 12.726 3.164 -17.687 1.00 78.50 88 ALA A O 1
ATOM 719 N N . ALA A 1 89 ? 12.901 5.375 -17.974 1.00 81.12 89 ALA A N 1
ATOM 720 C CA . ALA A 1 89 ? 14.355 5.402 -17.835 1.00 81.12 89 ALA A CA 1
ATOM 721 C C . ALA A 1 89 ? 14.815 4.980 -16.428 1.00 81.12 89 ALA A C 1
ATOM 723 O O . ALA A 1 89 ? 15.741 4.185 -16.303 1.00 81.12 89 ALA A O 1
ATOM 724 N N . GLN A 1 90 ? 14.153 5.456 -15.366 1.00 80.62 90 GLN A N 1
ATOM 725 C CA . GLN A 1 90 ? 14.457 5.041 -13.987 1.00 80.62 90 GLN A CA 1
ATOM 726 C C . GLN A 1 90 ? 14.212 3.544 -13.776 1.00 80.62 90 GLN A C 1
ATOM 728 O O . GLN A 1 90 ? 15.003 2.879 -13.116 1.00 80.62 90 GLN A O 1
ATOM 733 N N . PHE A 1 91 ? 13.142 3.019 -14.375 1.00 78.69 91 PHE A N 1
ATOM 734 C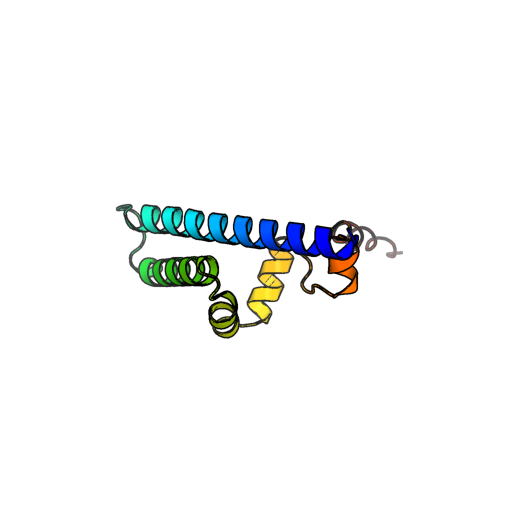 CA . PHE A 1 91 ? 12.815 1.600 -14.323 1.00 78.69 91 PHE A CA 1
ATOM 735 C C . PHE A 1 91 ? 13.880 0.742 -15.018 1.00 78.69 91 PHE A C 1
ATOM 737 O O . PHE A 1 91 ? 14.413 -0.184 -14.415 1.00 78.69 91 PHE A O 1
ATOM 744 N N . LEU A 1 92 ? 14.236 1.083 -16.260 1.00 78.81 92 LEU A N 1
ATOM 745 C CA . LEU A 1 92 ? 15.199 0.315 -17.058 1.00 78.81 92 LEU A CA 1
ATOM 746 C C . LEU A 1 92 ? 16.631 0.397 -16.507 1.00 78.81 92 LEU A C 1
ATOM 748 O O . LEU A 1 92 ? 17.389 -0.557 -16.629 1.00 78.81 92 LEU A O 1
ATOM 752 N N . THR A 1 93 ? 17.005 1.514 -15.877 1.00 72.56 93 THR A N 1
ATOM 753 C CA . THR A 1 93 ? 18.353 1.700 -15.304 1.00 72.56 93 THR A CA 1
ATOM 754 C C . THR A 1 93 ? 18.515 1.110 -13.902 1.00 72.56 93 THR A C 1
ATOM 756 O O . THR A 1 93 ? 19.632 1.074 -13.392 1.00 72.56 93 THR A O 1
ATOM 759 N N . GLY A 1 94 ? 17.429 0.667 -13.254 1.00 63.12 94 GLY A N 1
ATOM 760 C CA . GLY A 1 94 ? 17.466 0.182 -11.871 1.00 63.12 94 GLY A CA 1
ATOM 761 C C . GLY A 1 94 ? 17.836 1.263 -10.848 1.00 63.12 94 GLY A C 1
ATOM 762 O O . GLY A 1 94 ? 18.167 0.942 -9.709 1.00 63.12 94 GLY A O 1
ATOM 763 N N . ALA A 1 95 ? 17.790 2.542 -11.235 1.00 58.91 95 ALA A N 1
ATOM 764 C CA . ALA A 1 95 ? 18.116 3.670 -10.375 1.00 58.91 95 ALA A CA 1
ATOM 765 C C . ALA A 1 95 ? 16.988 3.912 -9.358 1.00 58.91 95 ALA A C 1
ATOM 767 O O . ALA A 1 95 ? 16.215 4.866 -9.466 1.00 58.91 95 ALA A O 1
ATOM 768 N N . GLN A 1 96 ? 16.881 3.040 -8.358 1.00 54.56 96 GLN A N 1
ATOM 769 C CA . GLN A 1 96 ? 16.089 3.297 -7.165 1.00 54.56 96 GLN A CA 1
ATOM 770 C C . GLN A 1 96 ? 16.960 3.949 -6.077 1.00 54.56 96 GLN A C 1
ATOM 772 O O . GLN A 1 96 ? 17.768 3.309 -5.423 1.00 54.56 96 GLN A O 1
ATOM 777 N N . VAL A 1 97 ? 16.709 5.251 -5.891 1.00 49.44 97 VAL A N 1
ATOM 778 C CA . VAL A 1 97 ? 16.806 6.024 -4.635 1.00 49.44 97 VAL A CA 1
ATOM 779 C C . VAL A 1 97 ? 18.181 6.209 -3.965 1.00 49.44 97 VAL A C 1
ATOM 781 O O . VAL A 1 97 ? 18.305 6.026 -2.764 1.00 49.44 97 VAL A O 1
ATOM 784 N N . ASP A 1 98 ? 19.170 6.757 -4.674 1.00 44.91 98 ASP A N 1
ATOM 785 C CA . ASP A 1 98 ? 20.339 7.393 -4.015 1.00 44.91 98 ASP A CA 1
ATOM 786 C C . ASP A 1 98 ? 20.211 8.927 -3.855 1.00 44.91 98 ASP A C 1
ATOM 788 O O . ASP A 1 98 ? 21.079 9.591 -3.288 1.00 44.91 98 ASP A O 1
ATOM 792 N N . ASN A 1 99 ? 19.116 9.539 -4.325 1.00 45.66 99 ASN A N 1
ATOM 793 C CA . ASN A 1 99 ? 19.071 10.994 -4.551 1.00 45.66 99 ASN A CA 1
ATOM 794 C C . ASN A 1 99 ? 18.318 11.848 -3.514 1.00 45.66 99 ASN A C 1
ATOM 796 O O . ASN A 1 99 ? 18.218 13.058 -3.707 1.00 45.66 99 ASN A O 1
ATOM 800 N N . VAL A 1 100 ? 17.830 11.300 -2.396 1.00 45.12 100 VAL A N 1
ATOM 801 C CA . VAL A 1 100 ? 17.070 12.115 -1.416 1.00 45.12 100 VAL A CA 1
ATOM 802 C C . VAL A 1 100 ? 17.968 12.771 -0.353 1.00 45.12 100 VAL A C 1
ATOM 804 O O . VAL A 1 100 ? 17.614 13.810 0.200 1.00 45.12 100 VAL A O 1
ATOM 807 N N . VAL A 1 101 ? 19.184 12.261 -0.116 1.00 44.38 101 VAL A N 1
ATOM 808 C CA . VAL A 1 101 ? 20.070 12.798 0.941 1.00 44.38 101 VAL A CA 1
ATOM 809 C C . VAL A 1 101 ? 20.844 14.055 0.503 1.00 44.38 101 VAL A C 1
ATOM 811 O O . VAL A 1 101 ? 21.241 14.858 1.344 1.00 44.38 101 VAL A O 1
ATOM 814 N N . ARG A 1 102 ? 21.024 14.308 -0.802 1.00 40.88 102 ARG A N 1
ATOM 815 C CA . ARG A 1 102 ? 21.887 15.416 -1.270 1.00 40.88 102 ARG A CA 1
ATOM 816 C C . ARG A 1 102 ? 21.218 16.790 -1.360 1.00 40.88 102 ARG A C 1
ATOM 818 O O . ARG A 1 102 ? 21.929 17.787 -1.379 1.00 40.88 102 ARG A O 1
ATOM 825 N N . LEU A 1 103 ? 19.887 16.881 -1.361 1.00 44.31 103 LEU A N 1
ATOM 826 C CA . LEU A 1 103 ? 19.189 18.166 -1.544 1.00 44.31 103 LEU A CA 1
ATOM 827 C C . LEU A 1 103 ? 18.890 18.932 -0.242 1.00 44.31 103 LEU A C 1
ATOM 829 O O . LEU A 1 103 ? 18.378 20.044 -0.307 1.00 44.31 103 LEU A O 1
ATOM 833 N N . ARG A 1 104 ? 19.234 18.392 0.938 1.00 44.72 104 ARG A N 1
ATOM 834 C CA . ARG A 1 104 ? 19.079 19.098 2.231 1.00 44.72 104 ARG A CA 1
ATOM 835 C C . ARG A 1 104 ? 20.383 19.611 2.850 1.00 44.72 104 ARG A C 1
ATOM 837 O O . ARG A 1 104 ? 20.325 20.302 3.856 1.00 44.72 104 ARG A O 1
ATOM 844 N N . ALA A 1 105 ? 21.539 19.325 2.249 1.00 46.72 105 ALA A N 1
ATOM 845 C CA . ALA A 1 105 ? 22.845 19.726 2.787 1.00 46.72 105 ALA A CA 1
ATOM 846 C C . ALA A 1 105 ? 23.393 21.058 2.223 1.00 46.72 105 ALA A C 1
ATOM 848 O O . ALA A 1 105 ? 24.502 21.445 2.567 1.00 46.72 105 ALA A O 1
ATOM 849 N N . GLY A 1 106 ? 22.653 21.751 1.347 1.00 42.31 106 GLY A N 1
ATOM 850 C CA . GLY A 1 106 ? 23.139 22.943 0.628 1.00 42.31 106 GLY A CA 1
ATOM 851 C C . GLY A 1 106 ? 22.544 24.286 1.063 1.00 42.31 106 GLY A C 1
ATOM 852 O O . GLY A 1 106 ? 22.696 25.263 0.338 1.00 42.31 106 GLY A O 1
ATOM 853 N N . GLY A 1 107 ? 21.823 24.341 2.184 1.00 44.34 107 GLY A N 1
ATOM 854 C CA . GLY A 1 107 ? 21.097 25.534 2.626 1.00 44.34 107 GLY A CA 1
ATOM 855 C C . GLY A 1 107 ? 21.605 26.089 3.949 1.00 44.34 107 GLY A C 1
ATOM 856 O O . GLY A 1 107 ? 20.817 26.165 4.877 1.00 44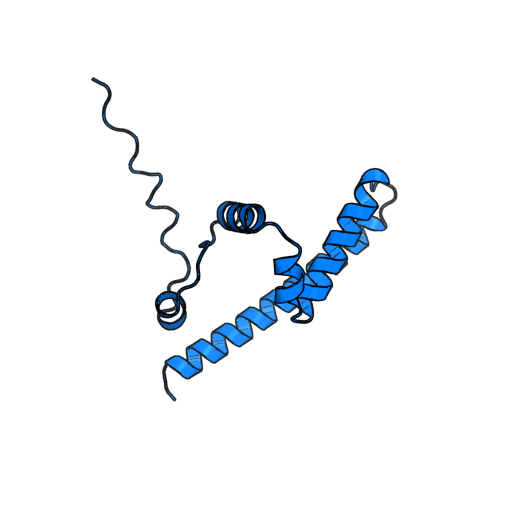.34 107 GLY A O 1
ATOM 857 N N . ASP A 1 108 ? 22.892 26.422 4.047 1.00 50.59 108 ASP A N 1
ATOM 858 C CA . ASP A 1 108 ? 23.409 27.283 5.120 1.00 50.59 108 ASP A CA 1
ATOM 859 C C . ASP A 1 108 ? 24.756 27.896 4.707 1.00 50.59 108 ASP A C 1
ATOM 861 O O . ASP A 1 108 ? 25.825 27.374 5.013 1.00 50.59 108 ASP A O 1
ATOM 865 N N . SER A 1 109 ? 24.708 29.001 3.957 1.00 49.31 109 SER A N 1
ATOM 866 C CA . SER A 1 109 ? 25.822 29.957 3.860 1.00 49.31 109 SER A CA 1
ATOM 867 C C . SER A 1 109 ? 25.399 31.243 3.136 1.00 49.31 109 SER A C 1
ATOM 869 O O . SER A 1 109 ? 25.704 31.413 1.956 1.00 49.31 109 SER A O 1
ATOM 871 N N . SER A 1 110 ? 24.717 32.157 3.832 1.00 42.72 110 SER A N 1
ATOM 872 C CA . SER A 1 110 ? 24.802 33.608 3.564 1.00 42.72 110 SER A CA 1
ATOM 873 C C . SER A 1 110 ? 23.984 34.421 4.574 1.00 42.72 110 SER A C 1
ATOM 875 O O . SER A 1 110 ? 22.854 34.827 4.326 1.00 42.72 110 SER A O 1
ATOM 877 N N . GLY A 1 111 ? 24.598 34.697 5.723 1.00 39.53 111 GLY A N 1
ATOM 878 C CA . GLY A 1 111 ? 24.208 35.788 6.613 1.00 39.53 111 GLY A CA 1
ATOM 879 C C . GLY A 1 111 ? 25.472 36.514 7.052 1.00 39.53 111 GLY A C 1
ATOM 880 O O . GLY A 1 111 ? 26.174 36.034 7.937 1.00 39.53 111 GLY A O 1
ATOM 881 N N . SER A 1 112 ? 25.801 37.602 6.354 1.00 45.28 112 SER A N 1
ATOM 882 C CA . SER A 1 112 ? 26.692 38.667 6.834 1.00 45.28 112 SER A CA 1
ATOM 883 C C . SER A 1 112 ? 25.842 39.797 7.391 1.00 45.28 112 SER A C 1
ATOM 885 O O . SER A 1 112 ? 24.735 39.994 6.840 1.00 45.28 112 SER A O 1
#

Sequence (112 aa):
MSDDFLRYSEALDEIWRLRRLLAHEACIIEAHLGLKTFPRSRREIAEQQINRMRRAARGDAKAVHYDIDHRKLNYAMDVAGAPQTLTAAQFLTGAQVDNVVRLRAGGDSSGS

Radius of gyration: 18.94 Å; chains: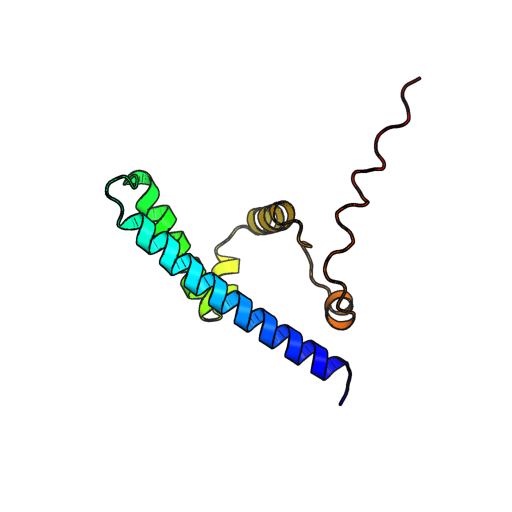 1; bounding box: 41×52×48 Å

Foldseek 3Di:
DDLVVVLVVVVVVVLLVLLVVLQVVLVVLVVVLVDPPDDPVCNVVSVVSSVLSNCVSVVVVVVSVVVDDLVVVQVVCVVVQFDSDDDPVCSSVVPGHPPSPPPPPPPDDDDD

Organism: NCBI:txid531938